Protein AF-K5VZT2-F1 (afdb_monomer)

Secondary structure (DSSP, 8-state):
-HHHHHHHHT-TT--EEEEEEEEEE-SSSTT-EEEEEEEEEPHHHHHH-HHHHHHHHHHHHHHHS-GGGS-SS-EEE-S----GGGGSSS--

pLDDT: mean 85.65, std 15.32, range [40.0, 97.56]

Radius of gyration: 14.14 Å; Cα contacts (8 Å, |Δi|>4): 135; chains: 1; bounding box: 35×42×30 Å

Solvent-accessible surface area (backbone atoms only — not comparable to full-atom values): 5580 Å² total; per-residue (Å²): 90,67,71,59,33,50,52,59,64,63,41,90,85,40,39,44,75,47,59,49,52,47,74,41,82,57,77,85,45,100,82,36,67,30,40,33,36,39,32,20,62,19,76,64,10,56,75,65,29,68,68,56,36,49,51,51,48,51,53,51,49,58,77,76,37,59,79,91,73,52,67,74,64,47,76,43,83,36,94,67,80,80,69,77,75,81,73,75,85,69,89,133

Structure (mmCIF, N/CA/C/O backbone):
data_AF-K5VZT2-F1
#
_entry.id   AF-K5VZT2-F1
#
loop_
_atom_site.group_PDB
_atom_site.id
_atom_site.type_symbol
_atom_site.label_atom_id
_atom_site.label_alt_id
_atom_site.label_comp_id
_atom_site.label_asym_id
_atom_site.label_entity_id
_atom_site.label_seq_id
_atom_site.pdbx_PDB_ins_code
_atom_site.Cartn_x
_atom_site.Cartn_y
_atom_site.Cartn_z
_atom_site.occupancy
_atom_site.B_iso_or_equiv
_atom_site.auth_seq_id
_atom_site.auth_comp_id
_atom_site.auth_asym_id
_atom_site.auth_atom_id
_atom_site.pdbx_PDB_model_num
ATOM 1 N N . PRO A 1 1 ? 8.652 -9.587 0.748 1.00 65.00 1 PRO A N 1
ATOM 2 C CA . PRO A 1 1 ? 7.277 -9.223 0.311 1.00 65.00 1 PRO A CA 1
ATOM 3 C C . PRO A 1 1 ? 6.274 -9.225 1.469 1.00 65.00 1 PRO A C 1
ATOM 5 O O . PRO A 1 1 ? 5.704 -8.181 1.767 1.00 65.00 1 PRO A O 1
ATOM 8 N N . SER A 1 2 ? 6.169 -10.351 2.185 1.00 81.25 2 SER A N 1
ATOM 9 C CA . SER A 1 2 ? 5.203 -10.577 3.272 1.00 81.25 2 SER A CA 1
ATOM 10 C C . SER A 1 2 ? 5.240 -9.551 4.414 1.00 81.25 2 SER A C 1
ATOM 12 O O . SER A 1 2 ? 4.193 -9.160 4.913 1.00 81.25 2 SER A O 1
ATOM 14 N N . GLU A 1 3 ? 6.418 -9.059 4.815 1.00 86.25 3 GLU A N 1
ATOM 15 C CA . GLU A 1 3 ? 6.536 -8.009 5.846 1.00 86.25 3 GLU A CA 1
ATOM 16 C C . GLU A 1 3 ? 5.803 -6.722 5.437 1.00 86.25 3 GLU A C 1
ATOM 18 O O . GLU A 1 3 ? 5.074 -6.140 6.236 1.00 86.25 3 GLU A O 1
ATOM 23 N N . LEU A 1 4 ? 5.951 -6.302 4.178 1.00 88.69 4 LEU A N 1
ATOM 24 C CA . LEU A 1 4 ? 5.333 -5.078 3.678 1.00 88.69 4 LEU A CA 1
ATOM 25 C C . LEU A 1 4 ? 3.817 -5.254 3.527 1.00 88.69 4 LEU A C 1
ATOM 27 O O . LEU A 1 4 ? 3.065 -4.383 3.945 1.00 88.69 4 LEU A O 1
ATOM 31 N N . GLU A 1 5 ? 3.365 -6.405 3.030 1.00 92.56 5 GLU A N 1
ATOM 32 C CA . GLU A 1 5 ? 1.939 -6.767 2.962 1.00 92.56 5 GLU A CA 1
ATOM 33 C C . GLU A 1 5 ? 1.286 -6.777 4.353 1.00 92.56 5 GLU A C 1
ATOM 35 O O . GLU A 1 5 ? 0.186 -6.256 4.536 1.00 92.56 5 GLU A O 1
ATOM 40 N N . ASN A 1 6 ? 1.976 -7.319 5.360 1.00 93.81 6 ASN A N 1
ATOM 41 C CA . ASN A 1 6 ? 1.505 -7.320 6.745 1.00 93.81 6 ASN A CA 1
ATOM 42 C C . ASN A 1 6 ? 1.428 -5.903 7.321 1.00 93.81 6 ASN A C 1
ATOM 44 O O . ASN A 1 6 ? 0.434 -5.560 7.955 1.00 93.81 6 ASN A O 1
ATOM 48 N N . ILE A 1 7 ? 2.438 -5.065 7.072 1.00 94.56 7 ILE A N 1
ATOM 49 C CA . ILE A 1 7 ? 2.442 -3.667 7.522 1.00 94.56 7 ILE A CA 1
ATOM 50 C C . ILE A 1 7 ? 1.286 -2.892 6.896 1.00 94.56 7 ILE A C 1
ATOM 52 O O . ILE A 1 7 ? 0.591 -2.177 7.612 1.00 94.56 7 ILE A O 1
ATOM 56 N N . LEU A 1 8 ? 1.049 -3.038 5.589 1.00 95.12 8 LEU A N 1
ATOM 57 C CA . LEU A 1 8 ? -0.052 -2.351 4.910 1.00 95.12 8 LEU A CA 1
ATOM 58 C C . LEU A 1 8 ? -1.416 -2.769 5.476 1.00 95.12 8 LEU A C 1
ATOM 60 O O . LEU A 1 8 ? -2.256 -1.907 5.728 1.00 95.12 8 LEU A O 1
ATOM 64 N N . ARG A 1 9 ? -1.616 -4.068 5.738 1.00 95.75 9 ARG A N 1
ATOM 65 C CA . ARG A 1 9 ? -2.852 -4.588 6.351 1.00 95.75 9 ARG A CA 1
ATOM 66 C C . ARG A 1 9 ? -3.026 -4.171 7.812 1.00 95.75 9 ARG A C 1
ATOM 68 O O . ARG A 1 9 ? -4.154 -4.045 8.271 1.00 95.75 9 ARG A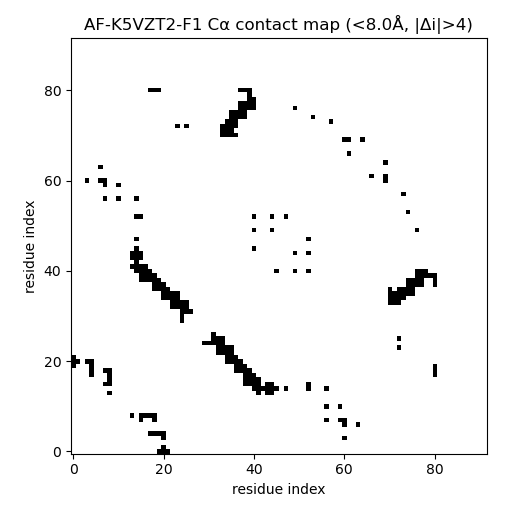 O 1
ATOM 75 N N . ALA A 1 10 ? -1.933 -3.915 8.527 1.00 96.19 10 ALA A N 1
ATOM 76 C CA . ALA A 1 10 ? -1.956 -3.441 9.909 1.00 96.19 10 ALA A CA 1
ATOM 77 C C . ALA A 1 10 ? -2.243 -1.932 10.046 1.00 96.19 10 ALA A C 1
ATOM 79 O O . ALA A 1 10 ? -2.204 -1.411 11.162 1.00 96.19 10 ALA A O 1
ATOM 80 N N . GLN A 1 11 ? -2.500 -1.207 8.949 1.00 96.38 11 GLN A N 1
ATOM 81 C CA . GLN A 1 11 ? -2.811 0.218 9.028 1.00 96.38 11 GLN A CA 1
ATOM 82 C C . GLN A 1 11 ? -4.126 0.431 9.822 1.00 96.38 11 GLN A C 1
ATOM 84 O O . GLN A 1 11 ? -5.151 -0.147 9.452 1.00 96.38 11 GLN A O 1
ATOM 89 N N . PRO A 1 12 ? -4.134 1.258 10.890 1.00 96.19 12 PRO A N 1
ATOM 90 C CA . PRO A 1 12 ? -5.256 1.319 11.840 1.00 96.19 12 PRO A CA 1
ATOM 91 C C . PRO A 1 12 ? -6.595 1.810 11.278 1.00 96.19 12 PRO A C 1
ATOM 93 O O . PRO A 1 12 ? -7.655 1.437 11.778 1.00 96.19 12 PRO A O 1
ATOM 96 N N . ASP A 1 13 ? -6.579 2.646 10.241 1.00 95.62 13 ASP A N 1
ATOM 97 C CA . ASP A 1 13 ? -7.801 3.093 9.578 1.00 95.62 13 ASP A CA 1
ATOM 98 C C . ASP A 1 13 ? -8.431 1.998 8.715 1.00 95.62 13 ASP A C 1
ATOM 100 O O . ASP A 1 13 ? -9.583 2.163 8.314 1.00 95.62 13 ASP A O 1
ATOM 104 N N . GLY A 1 14 ? -7.722 0.905 8.425 1.00 96.75 14 GLY A N 1
ATOM 105 C CA . GLY A 1 14 ? -8.207 -0.209 7.611 1.00 96.75 14 GLY A CA 1
ATOM 106 C C . GLY A 1 14 ? -8.676 0.189 6.202 1.00 96.75 14 GLY A C 1
ATOM 107 O O . GLY A 1 14 ? -9.787 -0.184 5.810 1.00 96.75 14 GLY A O 1
ATOM 108 N N . PRO A 1 15 ? -7.899 0.961 5.413 1.00 97.06 15 PRO A N 1
ATOM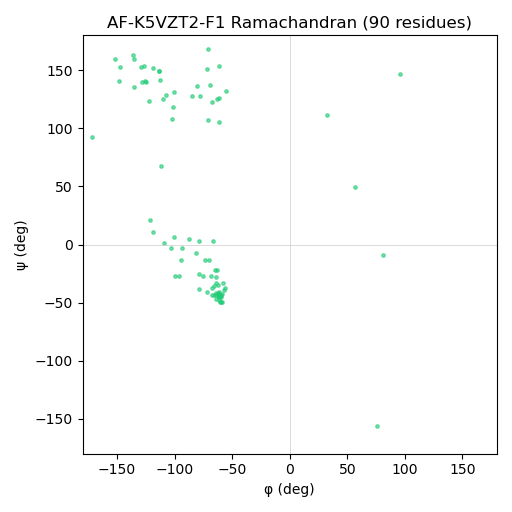 109 C CA . PRO A 1 15 ? -8.294 1.385 4.070 1.00 97.06 15 PRO A CA 1
ATOM 110 C C . PRO A 1 15 ? -8.299 0.234 3.051 1.00 97.06 15 PRO A C 1
ATOM 112 O O . PRO A 1 15 ? -8.846 0.395 1.964 1.00 97.06 15 PRO A O 1
ATOM 115 N N . ILE A 1 16 ? -7.710 -0.918 3.379 1.00 97.44 16 ILE A N 1
ATOM 116 C CA . ILE A 1 16 ? -7.569 -2.067 2.479 1.00 97.44 16 ILE A CA 1
ATOM 117 C C . ILE A 1 16 ? -8.056 -3.350 3.143 1.00 97.44 16 ILE A C 1
ATOM 119 O O . ILE A 1 16 ? -8.013 -3.470 4.366 1.00 97.44 16 ILE A O 1
ATOM 123 N N . VAL A 1 17 ? -8.506 -4.298 2.327 1.00 96.62 17 VAL A N 1
ATOM 124 C CA . VAL A 1 17 ? -8.795 -5.679 2.750 1.00 96.62 17 VAL A CA 1
ATOM 125 C C . VAL A 1 17 ? -7.662 -6.630 2.389 1.00 96.62 17 VAL A C 1
ATOM 127 O O . VAL A 1 17 ? -7.470 -7.623 3.085 1.00 96.62 17 VAL A O 1
ATOM 130 N N . ASP A 1 18 ? -6.890 -6.313 1.346 1.00 95.38 18 ASP A N 1
ATOM 131 C CA . ASP A 1 18 ? -5.766 -7.140 0.922 1.00 95.38 18 ASP A CA 1
ATOM 132 C C . ASP A 1 18 ? -4.657 -6.330 0.237 1.00 95.38 18 ASP A C 1
ATOM 134 O O . ASP A 1 18 ? -4.880 -5.209 -0.237 1.00 95.38 18 ASP A O 1
ATOM 138 N N . ALA A 1 19 ? -3.454 -6.903 0.201 1.00 94.62 19 ALA A N 1
ATOM 139 C CA . ALA A 1 19 ? -2.287 -6.350 -0.471 1.00 94.62 19 ALA A CA 1
ATOM 140 C C . ALA A 1 19 ? -1.376 -7.459 -1.012 1.00 94.62 19 ALA A C 1
ATOM 142 O O . ALA A 1 19 ? -1.093 -8.431 -0.318 1.00 94.62 19 ALA A O 1
ATOM 143 N N . CYS A 1 20 ? -0.821 -7.244 -2.203 1.00 94.19 20 CYS A N 1
ATOM 144 C CA . CYS A 1 20 ? 0.268 -8.044 -2.757 1.00 94.19 20 CYS A CA 1
ATOM 145 C C . CYS A 1 20 ? 1.444 -7.146 -3.129 1.00 94.19 20 CYS A C 1
ATOM 147 O O . CYS A 1 20 ? 1.257 -6.053 -3.668 1.00 94.19 20 CYS A O 1
ATOM 149 N N . VAL A 1 21 ? 2.666 -7.601 -2.855 1.00 92.00 21 VAL A N 1
ATOM 150 C CA . VAL A 1 21 ? 3.892 -6.867 -3.173 1.00 92.00 21 VAL A CA 1
ATOM 151 C C . VAL A 1 21 ? 4.784 -7.708 -4.070 1.00 92.00 21 VAL A C 1
ATOM 153 O O . VAL A 1 21 ? 5.222 -8.797 -3.701 1.00 92.00 21 VAL A O 1
ATOM 156 N N . GLY A 1 22 ? 5.127 -7.163 -5.233 1.00 89.44 22 GLY A N 1
ATOM 157 C CA . GLY A 1 22 ? 5.950 -7.839 -6.233 1.00 89.44 22 GLY A CA 1
ATOM 158 C C . GLY A 1 22 ? 7.021 -6.931 -6.822 1.00 89.44 22 GLY A C 1
ATOM 159 O O . GLY A 1 22 ? 6.978 -5.709 -6.680 1.00 89.44 22 GLY A O 1
ATOM 160 N N . GLY A 1 23 ? 8.011 -7.547 -7.465 1.00 89.50 23 GLY A N 1
ATOM 161 C CA . GLY A 1 23 ? 9.011 -6.831 -8.248 1.00 89.50 23 GLY A CA 1
ATOM 162 C C . GLY A 1 23 ? 8.472 -6.482 -9.636 1.00 89.50 23 GLY A C 1
ATOM 163 O O . GLY A 1 23 ? 7.889 -7.338 -10.296 1.00 89.50 23 GLY A O 1
ATOM 164 N N . VAL A 1 24 ? 8.717 -5.258 -10.093 1.00 89.06 24 VAL A N 1
ATOM 165 C CA . VAL A 1 24 ? 8.482 -4.794 -11.467 1.00 89.06 24 VAL A CA 1
ATOM 166 C C . VAL A 1 24 ? 9.769 -4.174 -12.026 1.00 89.06 24 VAL A C 1
ATOM 168 O O . VAL A 1 24 ? 10.576 -3.689 -11.232 1.00 89.06 24 VAL A O 1
ATOM 171 N N . PRO A 1 25 ? 9.992 -4.157 -13.351 1.00 90.69 25 PRO A N 1
ATOM 172 C CA . PRO A 1 25 ? 11.178 -3.530 -13.935 1.00 90.69 25 PRO A CA 1
ATOM 173 C C . PRO A 1 25 ? 11.342 -2.056 -13.522 1.00 90.69 25 PRO A C 1
ATOM 175 O O . PRO A 1 25 ? 10.386 -1.282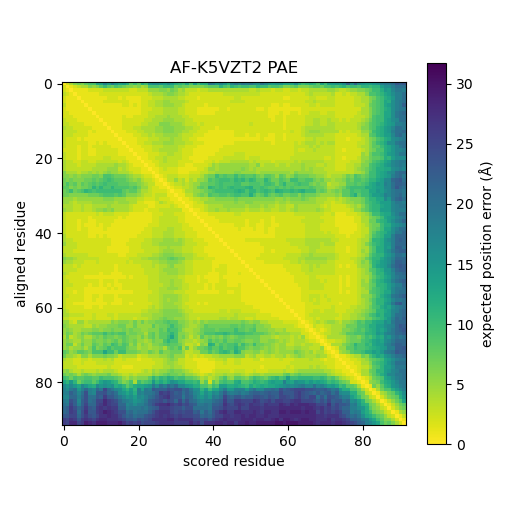 -13.577 1.00 90.69 25 PRO A O 1
ATOM 178 N N . GLY A 1 26 ? 12.548 -1.671 -13.088 1.00 83.62 26 GLY A N 1
ATOM 179 C CA . GLY A 1 26 ? 12.848 -0.339 -12.536 1.00 83.62 26 GLY A CA 1
ATOM 180 C C . GLY A 1 26 ? 13.388 0.697 -13.523 1.00 83.62 26 GLY A C 1
ATOM 181 O O . GLY A 1 26 ? 13.392 1.892 -13.224 1.00 83.62 26 GLY A O 1
ATOM 182 N N . GLY A 1 27 ? 13.794 0.255 -14.713 1.00 85.38 27 GLY A N 1
ATOM 183 C CA . GLY A 1 27 ? 14.176 1.117 -15.830 1.00 85.38 27 GLY A CA 1
ATOM 184 C C . GLY A 1 27 ? 15.597 1.689 -15.785 1.00 85.38 27 GLY A C 1
ATOM 185 O O . GLY A 1 27 ? 16.021 2.245 -16.795 1.00 85.38 27 GLY A O 1
ATOM 186 N N . ARG A 1 28 ? 16.363 1.555 -14.685 1.00 83.88 28 ARG A N 1
ATOM 187 C CA . ARG A 1 28 ? 17.780 1.985 -14.661 1.00 83.88 28 ARG A CA 1
ATOM 188 C C . ARG A 1 28 ? 18.709 0.985 -15.335 1.00 83.88 28 ARG A C 1
ATOM 190 O O . ARG A 1 28 ? 19.655 1.393 -16.000 1.00 83.88 28 ARG A O 1
ATOM 197 N N . THR A 1 29 ? 18.451 -0.306 -15.146 1.00 86.94 29 THR A N 1
ATOM 198 C CA . THR A 1 29 ? 19.165 -1.406 -15.806 1.00 86.94 29 THR A CA 1
ATOM 199 C C . THR A 1 29 ? 18.162 -2.447 -16.294 1.00 86.94 29 THR A C 1
ATOM 201 O O . THR A 1 29 ? 17.021 -2.487 -15.827 1.00 86.94 29 THR A O 1
ATOM 204 N N . SER A 1 30 ? 18.567 -3.285 -17.252 1.00 83.50 30 SER A N 1
ATOM 205 C CA . SER A 1 30 ? 17.705 -4.323 -17.842 1.00 83.50 30 SER A CA 1
ATOM 206 C C . SER A 1 30 ? 17.244 -5.384 -16.838 1.00 83.50 30 SER A C 1
ATOM 208 O O . SER A 1 30 ? 16.249 -6.059 -17.072 1.00 83.50 30 SER A O 1
ATOM 210 N N . ASP A 1 31 ? 17.974 -5.533 -15.737 1.00 86.19 31 ASP A N 1
ATOM 211 C CA . ASP A 1 31 ? 17.751 -6.491 -14.658 1.00 86.19 31 ASP A CA 1
ATOM 212 C C . ASP A 1 31 ? 17.256 -5.836 -13.350 1.00 86.19 31 ASP A C 1
ATOM 214 O O . ASP A 1 31 ? 17.034 -6.537 -12.361 1.00 86.19 31 ASP A O 1
ATOM 218 N N . GLU A 1 32 ? 17.048 -4.509 -13.309 1.00 87.62 32 GLU A N 1
ATOM 219 C CA . GLU A 1 32 ? 16.550 -3.834 -12.103 1.00 87.62 32 GLU A CA 1
ATOM 220 C C . GLU A 1 32 ? 15.105 -4.251 -11.813 1.00 87.62 32 GLU A C 1
ATOM 222 O O . GLU A 1 32 ? 14.197 -3.976 -12.597 1.00 87.62 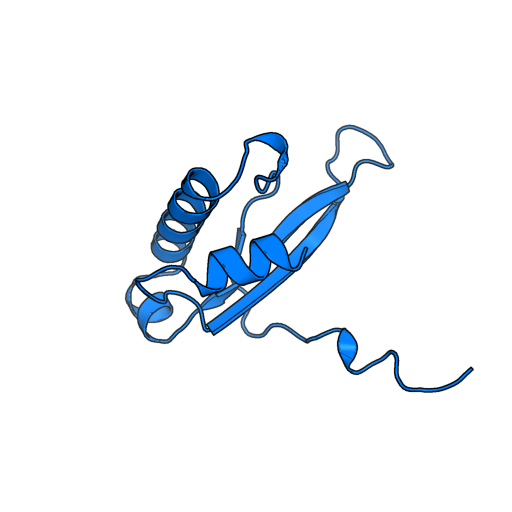32 GLU A O 1
ATOM 227 N N . MET A 1 33 ? 14.874 -4.795 -10.618 1.00 87.38 33 MET A N 1
ATOM 228 C CA . MET A 1 33 ? 13.539 -5.032 -10.074 1.00 87.38 33 MET A CA 1
ATOM 229 C C . MET A 1 33 ? 13.274 -4.083 -8.903 1.00 87.38 33 MET A C 1
ATOM 231 O O . MET A 1 33 ? 14.029 -4.040 -7.931 1.00 87.38 33 MET A O 1
ATOM 235 N N . ILE A 1 34 ? 12.177 -3.331 -8.973 1.00 87.56 34 ILE A N 1
ATOM 236 C CA . ILE A 1 34 ? 11.697 -2.440 -7.912 1.00 87.56 34 ILE A CA 1
ATOM 237 C C . ILE A 1 34 ? 10.371 -2.938 -7.346 1.00 87.56 34 ILE A C 1
ATOM 239 O O . ILE A 1 34 ? 9.576 -3.557 -8.042 1.00 87.56 34 ILE A O 1
ATOM 243 N N .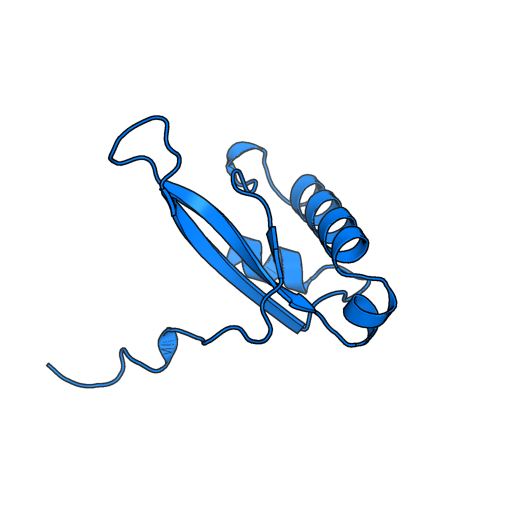 SER A 1 35 ? 10.115 -2.671 -6.069 1.00 88.94 35 SER A N 1
ATOM 244 C CA . SER A 1 35 ? 8.895 -3.121 -5.401 1.00 88.94 35 SER A CA 1
ATOM 245 C C . SER A 1 35 ? 7.681 -2.250 -5.749 1.00 88.94 35 SER A C 1
ATOM 247 O O . SER A 1 35 ? 7.722 -1.025 -5.565 1.00 88.94 35 SER A O 1
ATOM 249 N N . ARG A 1 36 ? 6.600 -2.915 -6.184 1.00 92.38 36 ARG A N 1
ATOM 250 C CA . ARG A 1 36 ? 5.235 -2.390 -6.344 1.00 92.38 36 ARG A CA 1
ATOM 251 C C . ARG A 1 36 ? 4.297 -3.054 -5.349 1.00 92.38 36 ARG A C 1
ATOM 253 O O . ARG A 1 36 ? 4.413 -4.257 -5.125 1.00 92.38 36 ARG A O 1
ATOM 260 N N . ALA A 1 37 ? 3.366 -2.285 -4.792 1.00 93.69 37 ALA A N 1
ATOM 261 C CA . ALA A 1 37 ? 2.237 -2.827 -4.045 1.00 93.69 37 ALA A CA 1
ATOM 262 C C . ALA A 1 37 ? 0.942 -2.689 -4.851 1.00 93.69 37 ALA A C 1
ATOM 264 O O . ALA A 1 37 ? 0.606 -1.588 -5.284 1.00 93.69 37 ALA A O 1
ATOM 265 N N . TRP A 1 38 ? 0.204 -3.785 -4.988 1.00 95.31 38 TRP A N 1
ATOM 266 C CA . TRP A 1 38 ? -1.189 -3.794 -5.426 1.00 95.31 38 TRP A CA 1
ATOM 267 C C . TRP A 1 38 ? -2.077 -3.953 -4.202 1.00 95.31 38 TRP A C 1
ATOM 269 O O . TRP A 1 38 ? -1.810 -4.809 -3.358 1.00 95.31 38 TRP A O 1
ATOM 279 N N . VAL A 1 39 ? -3.103 -3.116 -4.078 1.00 96.00 39 VAL A N 1
ATOM 280 C CA . VAL A 1 39 ? -3.973 -3.083 -2.899 1.00 96.00 39 VAL A CA 1
ATOM 281 C C . VAL A 1 39 ? -5.441 -3.168 -3.289 1.00 96.00 39 VAL A C 1
ATOM 283 O O . VAL A 1 39 ? -5.874 -2.518 -4.238 1.00 96.00 39 VAL A O 1
ATOM 286 N N . VAL A 1 40 ? -6.214 -3.927 -2.514 1.00 96.56 40 VAL A N 1
ATOM 287 C CA . VAL A 1 40 ? -7.673 -4.003 -2.647 1.00 96.56 40 VAL A CA 1
ATOM 288 C C . VAL A 1 40 ? -8.293 -3.139 -1.564 1.00 96.56 40 VAL A C 1
ATOM 290 O O . VAL A 1 40 ? -8.104 -3.391 -0.371 1.00 96.56 40 VAL A O 1
ATOM 293 N N . LEU A 1 41 ? -9.033 -2.108 -1.965 1.00 97.31 41 LEU A N 1
ATOM 294 C CA . LEU A 1 41 ? -9.655 -1.185 -1.020 1.00 97.31 41 LEU A CA 1
ATOM 295 C C . LEU A 1 41 ? -10.787 -1.864 -0.242 1.00 97.31 41 LEU A C 1
ATOM 297 O O . LEU A 1 41 ? -11.639 -2.543 -0.818 1.00 97.31 41 LEU A O 1
ATOM 301 N N . SER A 1 42 ? -10.843 -1.601 1.063 1.00 97.56 42 SER A N 1
ATOM 302 C CA . SER A 1 42 ? -12.025 -1.900 1.873 1.00 97.56 42 SER A CA 1
ATOM 303 C C . SER A 1 42 ? -13.169 -0.956 1.516 1.00 97.56 42 SER A C 1
ATOM 305 O O . SER A 1 42 ? -12.952 0.086 0.897 1.00 97.56 42 SER A O 1
ATOM 307 N N . ASP A 1 43 ? -14.388 -1.234 1.974 1.00 97.06 43 ASP A N 1
ATOM 308 C CA . ASP A 1 43 ? -15.500 -0.291 1.791 1.00 97.06 43 ASP A CA 1
ATOM 309 C C . ASP A 1 43 ? -15.203 1.082 2.411 1.00 97.06 43 ASP A C 1
ATOM 311 O O . ASP A 1 43 ? -15.608 2.118 1.881 1.00 97.06 43 ASP A O 1
ATOM 315 N N . LYS A 1 44 ? -14.455 1.110 3.523 1.00 96.44 44 LYS A N 1
ATOM 316 C CA . LYS A 1 44 ? -13.991 2.357 4.141 1.00 96.44 44 LYS A CA 1
ATOM 317 C C . LYS A 1 44 ? -12.975 3.069 3.244 1.00 96.44 44 LYS A C 1
ATOM 319 O O . LYS A 1 44 ? -13.103 4.275 3.053 1.00 96.44 44 LYS A O 1
ATOM 324 N N . GLY A 1 45 ? -12.025 2.337 2.661 1.00 96.62 45 GLY A N 1
ATOM 325 C CA . GLY A 1 45 ? -11.077 2.875 1.683 1.00 96.62 45 GLY A CA 1
ATOM 326 C C . GLY A 1 45 ? -11.759 3.414 0.427 1.00 96.62 45 GLY A C 1
ATOM 327 O O . GLY A 1 45 ? -11.471 4.531 0.012 1.00 96.62 45 GLY A O 1
ATOM 328 N N . LYS A 1 46 ? -12.733 2.681 -0.126 1.00 96.69 46 LYS A N 1
ATOM 329 C CA . LYS A 1 46 ? -13.530 3.106 -1.288 1.00 96.69 46 LYS A CA 1
ATOM 330 C C . LYS A 1 46 ? -14.287 4.406 -1.011 1.00 96.69 46 LYS A C 1
ATOM 332 O O . LYS A 1 46 ? -14.232 5.316 -1.828 1.00 96.69 46 LYS A O 1
ATOM 337 N N . ARG A 1 47 ? -14.929 4.529 0.161 1.00 97.19 47 ARG A N 1
ATOM 338 C CA . ARG A 1 47 ? -15.599 5.776 0.584 1.00 97.19 47 ARG A CA 1
ATOM 339 C C . ARG A 1 47 ? -14.629 6.943 0.776 1.00 97.19 47 ARG A C 1
ATOM 341 O O . ARG A 1 47 ? -15.017 8.080 0.538 1.00 97.19 47 ARG A O 1
ATOM 348 N N . LYS A 1 48 ? -13.399 6.671 1.223 1.00 94.56 48 LYS A N 1
ATOM 349 C CA . LYS A 1 48 ? -12.349 7.687 1.395 1.00 94.56 48 LYS A CA 1
ATOM 350 C C . LYS A 1 48 ? -11.739 8.132 0.057 1.00 94.56 48 LYS A C 1
ATOM 352 O O . LYS A 1 48 ? -11.269 9.258 -0.050 1.00 94.56 48 LYS A O 1
ATOM 357 N N . GLY A 1 49 ? -11.777 7.259 -0.947 1.00 96.62 49 GLY A N 1
ATOM 358 C CA . GLY A 1 49 ? -11.172 7.464 -2.259 1.00 96.62 49 GLY A CA 1
ATOM 359 C C . GLY A 1 49 ? -9.783 6.830 -2.366 1.00 96.62 49 GLY A C 1
ATOM 360 O O . GLY A 1 49 ? -9.026 6.759 -1.396 1.00 96.62 49 GLY A O 1
ATOM 361 N N . ALA A 1 50 ? -9.451 6.360 -3.571 1.00 94.56 50 ALA A N 1
ATOM 362 C CA . ALA A 1 50 ? -8.218 5.625 -3.853 1.00 94.56 50 ALA A CA 1
ATOM 363 C C . ALA A 1 50 ? -6.944 6.433 -3.561 1.00 94.56 50 ALA A C 1
ATOM 365 O O . ALA A 1 50 ? -6.016 5.919 -2.942 1.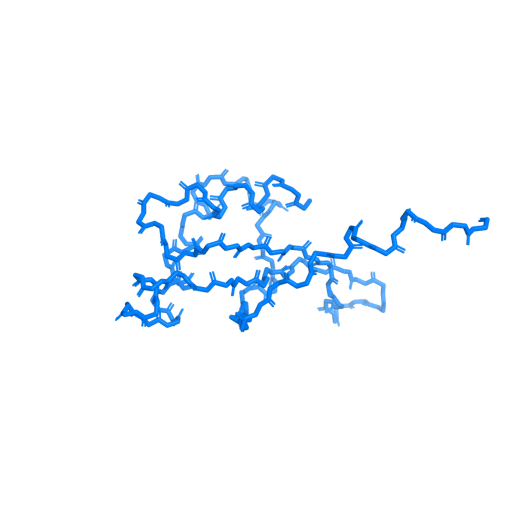00 94.56 50 ALA A O 1
ATOM 366 N N . GLU A 1 51 ? -6.908 7.699 -3.975 1.00 96.00 51 GLU A N 1
ATOM 367 C CA . GLU A 1 51 ? -5.751 8.578 -3.779 1.00 96.00 51 GLU A CA 1
ATOM 368 C C . GLU A 1 51 ? -5.437 8.771 -2.292 1.00 96.00 51 GLU A C 1
ATOM 370 O O . GLU A 1 51 ? -4.319 8.532 -1.838 1.00 96.00 51 GLU A O 1
ATOM 375 N N . GLU A 1 52 ? -6.458 9.108 -1.511 1.00 96.62 52 GLU A N 1
ATOM 376 C CA . GLU A 1 52 ? -6.327 9.321 -0.075 1.00 96.62 52 GLU A CA 1
ATOM 377 C C . GLU A 1 52 ? -5.966 8.018 0.663 1.00 96.62 52 GLU A C 1
ATOM 379 O O . GLU A 1 52 ? -5.165 8.028 1.601 1.00 96.62 52 GLU A O 1
ATOM 384 N N . ALA A 1 53 ? -6.490 6.870 0.219 1.00 96.06 53 ALA A N 1
ATOM 385 C CA . ALA A 1 53 ? -6.074 5.567 0.734 1.00 96.06 53 ALA A CA 1
ATOM 386 C C . ALA A 1 53 ? -4.578 5.304 0.475 1.00 96.06 53 ALA A C 1
ATOM 388 O O . ALA A 1 53 ? -3.861 4.883 1.386 1.00 96.06 53 ALA A O 1
ATOM 389 N N . ILE A 1 54 ? -4.082 5.606 -0.729 1.00 95.31 54 ILE A N 1
ATOM 390 C CA . ILE A 1 54 ? -2.665 5.461 -1.091 1.00 95.31 54 ILE A CA 1
ATOM 391 C C . ILE A 1 54 ? -1.774 6.395 -0.261 1.00 95.31 54 ILE A C 1
ATOM 393 O O . ILE A 1 54 ? -0.715 5.966 0.201 1.00 95.31 54 ILE A O 1
ATOM 397 N N . ILE A 1 55 ? -2.188 7.644 -0.030 1.00 95.31 55 ILE A N 1
ATOM 398 C CA . ILE A 1 55 ? -1.438 8.606 0.796 1.00 95.31 55 ILE A CA 1
ATOM 399 C C . ILE A 1 55 ? -1.263 8.068 2.218 1.00 95.31 55 ILE A C 1
ATOM 401 O O . ILE A 1 55 ? -0.142 8.022 2.735 1.00 95.31 55 ILE A O 1
ATOM 405 N N . VAL A 1 56 ? -2.355 7.604 2.830 1.00 95.69 56 VAL A N 1
ATOM 406 C CA . VAL A 1 56 ? -2.358 7.045 4.189 1.00 95.69 56 VAL A CA 1
ATOM 407 C C . VAL A 1 56 ? -1.466 5.810 4.281 1.00 95.69 56 VAL A C 1
ATOM 409 O O . VAL A 1 56 ? -0.629 5.716 5.180 1.00 95.69 56 VAL A O 1
ATOM 412 N N . LEU A 1 57 ? -1.603 4.876 3.336 1.00 95.38 57 LEU A N 1
ATOM 413 C CA . LEU A 1 57 ? -0.782 3.665 3.275 1.00 95.38 57 LEU A CA 1
ATOM 414 C C . LEU A 1 57 ? 0.698 3.995 3.072 1.00 95.38 57 LEU A C 1
ATOM 416 O O . LEU A 1 57 ? 1.562 3.408 3.722 1.00 95.38 57 LEU A O 1
ATOM 420 N N . GLY A 1 58 ? 1.003 4.961 2.206 1.00 93.62 58 GLY A N 1
ATOM 421 C CA . GLY A 1 58 ? 2.363 5.418 1.952 1.00 93.62 58 GLY A CA 1
ATOM 422 C C . GLY A 1 58 ? 3.004 6.058 3.180 1.00 93.62 58 GLY A C 1
ATOM 423 O O . GLY A 1 58 ? 4.162 5.766 3.486 1.00 93.62 58 GLY A O 1
ATOM 424 N N . ALA A 1 59 ? 2.267 6.898 3.909 1.00 94.44 59 ALA A N 1
ATOM 425 C CA . ALA A 1 59 ? 2.728 7.489 5.164 1.00 94.44 59 ALA A CA 1
ATOM 426 C C . ALA A 1 59 ? 2.953 6.414 6.239 1.00 94.44 59 ALA A C 1
ATOM 428 O O . ALA A 1 59 ? 4.016 6.366 6.860 1.00 94.44 59 ALA A O 1
ATOM 429 N N . TRP A 1 60 ? 1.995 5.499 6.397 1.00 95.25 60 TRP A N 1
ATOM 430 C CA . TRP A 1 60 ? 2.085 4.385 7.336 1.00 95.25 60 TRP A CA 1
ATOM 431 C C . TRP A 1 60 ? 3.291 3.483 7.057 1.00 95.25 60 TRP A C 1
ATOM 433 O O . TRP A 1 60 ? 4.099 3.231 7.952 1.00 95.25 60 TRP A O 1
ATOM 443 N N . ALA A 1 61 ? 3.472 3.055 5.806 1.00 92.31 61 ALA A N 1
ATOM 444 C CA . ALA A 1 61 ? 4.600 2.223 5.405 1.00 92.31 61 ALA A CA 1
ATOM 445 C C . ALA A 1 61 ? 5.940 2.937 5.636 1.00 92.31 61 ALA A C 1
ATOM 447 O O . ALA A 1 61 ? 6.881 2.327 6.136 1.00 92.31 61 ALA A O 1
ATOM 448 N N . LYS A 1 62 ? 6.039 4.240 5.334 1.00 90.88 62 LYS A N 1
ATOM 449 C CA . LYS A 1 62 ? 7.260 5.028 5.581 1.00 90.88 62 LYS A CA 1
ATOM 450 C C . LYS A 1 62 ? 7.627 5.107 7.064 1.00 90.88 62 LYS A C 1
ATOM 452 O O . LYS A 1 62 ? 8.822 5.114 7.358 1.00 90.88 62 LYS A O 1
ATOM 457 N N . ASN A 1 63 ? 6.638 5.164 7.955 1.00 92.75 63 ASN A N 1
ATOM 458 C CA . ASN A 1 63 ? 6.848 5.242 9.403 1.00 92.75 63 ASN A CA 1
ATOM 459 C C . ASN A 1 63 ? 7.204 3.888 10.034 1.00 92.75 63 ASN A C 1
ATOM 461 O O . ASN A 1 63 ? 7.868 3.860 11.063 1.00 92.75 63 ASN A O 1
ATOM 465 N N . ASN A 1 64 ? 6.798 2.781 9.408 1.00 91.81 64 ASN A N 1
ATOM 466 C CA . ASN A 1 64 ? 7.007 1.428 9.933 1.00 91.81 64 ASN A CA 1
ATOM 467 C C . ASN A 1 64 ? 8.145 0.658 9.236 1.00 91.81 64 ASN A C 1
ATOM 469 O O . ASN A 1 64 ? 8.455 -0.464 9.626 1.00 91.81 64 ASN A O 1
ATOM 473 N N . LEU A 1 65 ? 8.783 1.237 8.211 1.00 86.88 65 LEU A N 1
ATOM 474 C CA . LEU A 1 65 ? 9.868 0.603 7.456 1.00 86.88 65 LEU A CA 1
ATOM 475 C C . LEU A 1 65 ? 11.130 1.463 7.415 1.00 86.88 65 LEU A C 1
ATOM 477 O O . LEU A 1 65 ? 11.084 2.675 7.176 1.00 86.88 65 LEU A O 1
ATOM 481 N N . SER A 1 66 ? 12.280 0.794 7.527 1.00 83.25 66 SER A N 1
ATOM 482 C CA . SER A 1 66 ? 13.575 1.397 7.213 1.00 83.25 66 SER A CA 1
ATOM 483 C C . SER A 1 66 ? 13.630 1.826 5.744 1.00 83.25 66 SER A C 1
ATOM 485 O O . SER A 1 66 ? 12.934 1.275 4.888 1.00 83.25 66 SER A O 1
ATOM 487 N N . TRP A 1 67 ? 14.460 2.824 5.427 1.00 77.38 67 TRP A N 1
ATOM 488 C CA . TRP A 1 67 ? 14.424 3.461 4.108 1.00 77.38 67 TRP A CA 1
ATOM 489 C C . TRP A 1 67 ? 14.639 2.475 2.947 1.00 77.38 67 TRP A C 1
ATOM 491 O O . TRP A 1 67 ? 13.931 2.564 1.946 1.00 77.38 67 TRP A O 1
ATOM 501 N N . TYR A 1 68 ? 15.548 1.505 3.110 1.00 77.75 68 TYR A N 1
ATOM 502 C CA . TYR A 1 68 ? 15.878 0.493 2.101 1.00 77.75 68 TYR A CA 1
ATOM 503 C C . TYR A 1 68 ? 14.714 -0.462 1.788 1.00 77.75 68 TYR A C 1
ATOM 505 O O . TYR A 1 68 ? 14.702 -1.076 0.726 1.00 77.75 68 TYR A O 1
ATOM 513 N N . LYS A 1 69 ? 13.738 -0.600 2.699 1.00 77.56 69 LYS A N 1
ATOM 514 C CA . LYS A 1 69 ? 12.579 -1.496 2.548 1.00 77.56 69 LYS A CA 1
ATOM 515 C C . LYS A 1 69 ? 11.350 -0.810 1.940 1.00 77.56 69 LYS A C 1
ATOM 517 O O . LYS A 1 69 ? 10.320 -1.454 1.751 1.00 77.56 69 LYS A O 1
ATOM 522 N N . ARG A 1 70 ? 11.416 0.495 1.665 1.00 82.69 70 ARG A N 1
ATOM 523 C CA . ARG A 1 70 ? 10.271 1.264 1.157 1.00 82.69 70 ARG A CA 1
ATOM 524 C C . ARG A 1 70 ? 9.948 0.907 -0.294 1.00 82.69 70 ARG A C 1
ATOM 526 O O . ARG A 1 70 ? 10.831 0.578 -1.084 1.00 82.69 70 ARG A O 1
ATOM 533 N N . LEU A 1 71 ? 8.671 1.039 -0.651 1.00 79.50 71 LEU A N 1
ATOM 534 C CA . LEU A 1 71 ? 8.213 0.922 -2.035 1.00 79.50 71 LEU A CA 1
ATOM 535 C C . LEU A 1 71 ? 8.867 1.999 -2.898 1.00 79.50 71 LEU A C 1
ATOM 537 O O . LEU A 1 71 ? 8.770 3.189 -2.589 1.00 79.50 71 LEU A O 1
ATOM 541 N N . ARG A 1 72 ? 9.510 1.577 -3.990 1.00 80.19 72 ARG A N 1
ATOM 542 C CA . ARG A 1 72 ? 10.105 2.503 -4.966 1.00 80.19 72 ARG A CA 1
ATOM 543 C C . ARG A 1 72 ? 9.190 2.773 -6.151 1.00 80.19 72 ARG A C 1
ATOM 545 O O . ARG A 1 72 ? 9.288 3.848 -6.727 1.00 80.19 72 ARG A O 1
ATOM 552 N N . SER A 1 73 ? 8.298 1.841 -6.491 1.00 83.62 73 SER A N 1
ATOM 553 C CA . SER A 1 73 ? 7.377 2.001 -7.620 1.00 83.62 73 SER A CA 1
ATOM 554 C C . SER A 1 73 ? 5.960 2.425 -7.213 1.00 83.62 73 SER A C 1
ATOM 556 O O . SER A 1 73 ? 5.074 2.427 -8.064 1.00 83.62 73 SER A O 1
ATOM 558 N N . GLY A 1 74 ? 5.724 2.730 -5.934 1.00 88.31 74 GLY A N 1
ATOM 559 C CA . GLY A 1 74 ? 4.424 3.179 -5.434 1.00 88.31 74 GLY A CA 1
ATOM 560 C C . GLY A 1 74 ? 3.366 2.078 -5.291 1.00 88.31 74 GLY A C 1
ATOM 561 O O . GLY A 1 74 ? 3.690 0.899 -5.114 1.00 88.31 74 GLY A O 1
ATOM 562 N N . PHE A 1 75 ? 2.106 2.513 -5.326 1.00 92.81 75 PHE A N 1
ATOM 563 C CA . PHE A 1 75 ? 0.908 1.706 -5.108 1.00 92.81 75 PHE A CA 1
ATOM 564 C C . PHE A 1 75 ? 0.014 1.709 -6.345 1.00 92.81 75 PHE A C 1
ATOM 566 O O . PHE A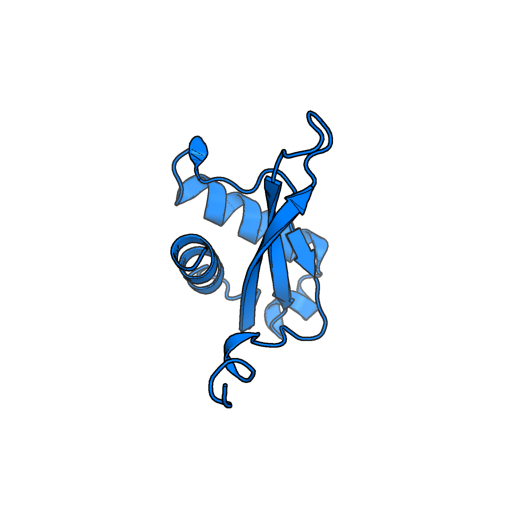 1 75 ? -0.031 2.695 -7.079 1.00 92.81 75 PHE A O 1
ATOM 573 N N . GLU A 1 76 ? -0.748 0.638 -6.510 1.00 93.56 76 GLU A N 1
ATOM 574 C CA . GLU A 1 76 ? -1.788 0.495 -7.519 1.00 93.56 76 GLU A CA 1
ATOM 575 C C . GLU A 1 76 ? -3.032 -0.115 -6.869 1.00 93.56 76 GLU A C 1
ATOM 577 O O . GLU A 1 76 ? -2.920 -1.044 -6.067 1.00 93.56 76 GLU A O 1
ATOM 582 N N . VAL A 1 77 ? -4.214 0.423 -7.172 1.00 93.31 77 VAL A N 1
ATOM 583 C CA . VAL A 1 77 ? -5.474 -0.169 -6.705 1.00 93.31 77 VAL A CA 1
ATOM 584 C C . VAL A 1 77 ? -5.883 -1.263 -7.679 1.00 93.31 77 VAL A C 1
ATOM 586 O O . VAL A 1 77 ? -5.959 -1.015 -8.878 1.00 93.31 77 VAL A O 1
ATOM 589 N N . ALA A 1 78 ? -6.154 -2.450 -7.148 1.00 91.00 78 ALA A N 1
ATOM 590 C CA . ALA A 1 78 ? -6.681 -3.585 -7.890 1.00 91.00 78 ALA A CA 1
ATOM 591 C C . ALA A 1 78 ? -8.099 -3.916 -7.406 1.00 91.00 78 ALA A C 1
ATOM 593 O O . ALA A 1 78 ? -8.421 -3.721 -6.230 1.00 91.00 78 ALA A O 1
ATOM 594 N N . ASP A 1 79 ? -8.933 -4.4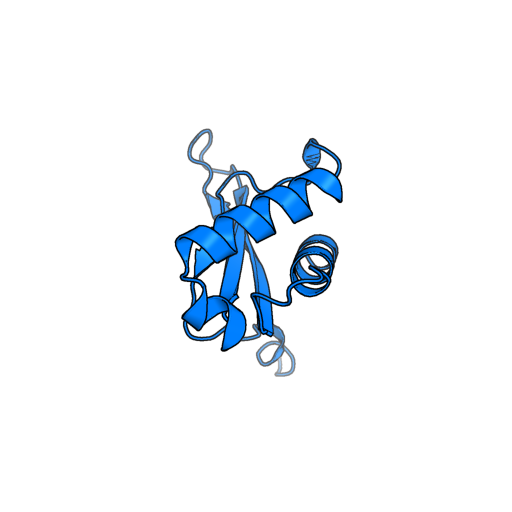38 -8.306 1.00 86.12 79 ASP A N 1
ATOM 595 C CA . ASP A 1 79 ? -10.279 -4.913 -7.962 1.00 86.12 79 ASP A CA 1
ATOM 596 C C . ASP A 1 79 ? -10.222 -6.155 -7.062 1.00 86.12 79 ASP A C 1
ATOM 598 O O . ASP A 1 79 ? -10.993 -6.283 -6.111 1.00 86.12 79 ASP A O 1
ATOM 602 N N . GLU A 1 80 ? -9.253 -7.031 -7.325 1.00 82.62 80 GLU A N 1
ATOM 603 C CA . GLU A 1 80 ? -8.940 -8.212 -6.532 1.00 82.62 80 GLU A CA 1
ATOM 604 C C . GLU A 1 80 ? -7.438 -8.512 -6.583 1.00 82.62 80 GLU A C 1
ATOM 606 O O . GLU A 1 80 ? -6.745 -8.192 -7.552 1.00 82.62 80 GLU A O 1
ATOM 611 N N . VAL A 1 81 ? -6.924 -9.149 -5.532 1.00 72.62 81 VAL A N 1
ATOM 612 C CA . VAL A 1 81 ? -5.579 -9.722 -5.527 1.00 72.62 81 VAL A CA 1
ATOM 613 C C . VAL A 1 81 ? -5.734 -11.224 -5.716 1.00 72.62 81 VAL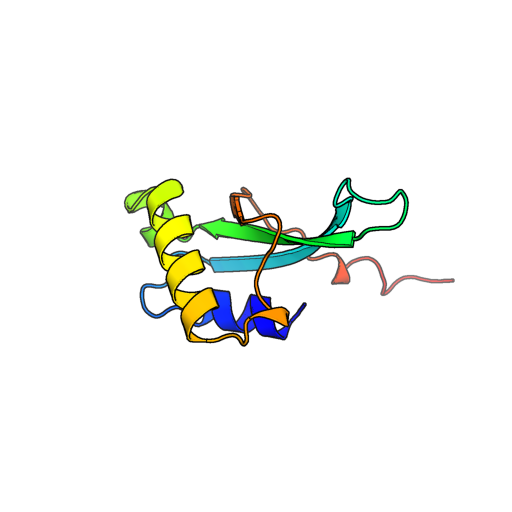 A C 1
ATOM 615 O O . VAL A 1 81 ? -6.173 -11.942 -4.820 1.00 72.62 81 VAL A O 1
ATOM 618 N N . ILE A 1 82 ? -5.367 -11.721 -6.899 1.00 66.00 82 ILE A N 1
ATOM 619 C CA . ILE A 1 82 ? -5.267 -13.162 -7.126 1.00 66.00 82 ILE A CA 1
ATOM 620 C C . ILE A 1 82 ? -4.047 -13.653 -6.351 1.00 66.00 82 ILE A C 1
ATOM 622 O O . ILE A 1 82 ? -2.899 -13.408 -6.732 1.00 66.00 82 ILE A O 1
ATOM 626 N N . SER A 1 83 ? -4.290 -14.363 -5.250 1.00 56.03 83 SER A N 1
ATOM 627 C CA . SER A 1 83 ? -3.228 -15.070 -4.544 1.00 56.03 83 SER A CA 1
ATOM 628 C C . SER A 1 83 ? -2.624 -16.121 -5.476 1.00 56.03 83 SER A C 1
ATOM 630 O O . SER A 1 83 ? -3.200 -17.182 -5.721 1.00 56.03 83 SER A O 1
ATOM 632 N N . ARG A 1 84 ? -1.421 -15.843 -5.987 1.00 52.12 84 ARG A N 1
ATOM 633 C CA . ARG A 1 84 ? -0.657 -16.761 -6.848 1.00 52.12 84 ARG A CA 1
ATOM 634 C C . ARG A 1 84 ? -0.190 -18.035 -6.120 1.00 52.12 84 ARG A C 1
ATOM 636 O O . ARG A 1 84 ? 0.474 -18.872 -6.721 1.00 52.12 84 ARG A O 1
ATOM 643 N N . TYR A 1 85 ? -0.556 -18.216 -4.850 1.00 48.75 85 TYR A N 1
ATOM 644 C CA . TYR A 1 85 ? -0.256 -19.422 -4.076 1.00 48.75 85 TYR A CA 1
ATOM 645 C C . TYR A 1 85 ? -1.225 -20.591 -4.328 1.00 48.75 85 TYR A C 1
ATOM 647 O O . TYR A 1 85 ? -0.931 -21.699 -3.893 1.00 48.75 85 TYR A O 1
ATOM 655 N N . LEU A 1 86 ? -2.323 -20.405 -5.074 1.00 44.31 86 LEU A N 1
ATOM 656 C CA . LEU A 1 86 ? -3.227 -21.508 -5.453 1.00 44.31 86 LEU A CA 1
ATOM 657 C C . LEU A 1 86 ? -2.827 -22.250 -6.745 1.00 44.31 86 LEU A C 1
ATOM 659 O O . LEU A 1 86 ? -3.546 -23.145 -7.177 1.00 44.31 86 LEU A O 1
ATOM 663 N N . SER A 1 87 ? -1.681 -21.934 -7.361 1.00 45.31 87 SER A N 1
ATOM 664 C CA . SER A 1 87 ? -1.229 -22.594 -8.605 1.00 45.31 87 SER A CA 1
ATOM 665 C C . SER A 1 87 ? 0.109 -23.333 -8.495 1.00 45.31 87 SER A C 1
ATOM 667 O O . SER A 1 87 ? 0.643 -23.746 -9.517 1.00 45.31 87 SER A O 1
ATOM 669 N N . PHE A 1 88 ? 0.650 -23.530 -7.287 1.00 45.62 88 PHE A N 1
ATOM 670 C CA . PHE A 1 88 ? 1.886 -24.309 -7.079 1.00 45.62 88 PHE A CA 1
ATOM 671 C C . PHE A 1 88 ? 1.720 -25.517 -6.141 1.00 45.62 88 PHE A C 1
ATOM 673 O O . PHE A 1 88 ? 2.695 -26.050 -5.621 1.00 45.62 88 PHE A O 1
ATOM 680 N N . SER A 1 89 ? 0.485 -25.994 -5.965 1.00 47.66 89 SER A N 1
ATOM 681 C CA . SER A 1 89 ? 0.193 -27.335 -5.446 1.00 47.66 89 SER A CA 1
ATOM 682 C C . SER A 1 89 ? -0.429 -28.184 -6.560 1.00 47.66 89 SER A C 1
ATOM 684 O O . SER A 1 89 ? -1.618 -28.492 -6.543 1.00 47.66 89 SER A O 1
ATOM 686 N N . GLY A 1 90 ? 0.366 -28.491 -7.582 1.00 43.03 90 GLY A N 1
ATOM 687 C CA . GLY A 1 90 ? -0.058 -29.288 -8.729 1.00 43.03 90 GLY A CA 1
ATOM 688 C C . GLY A 1 90 ? 1.126 -29.624 -9.627 1.00 43.03 90 GLY A C 1
ATOM 689 O O . GLY A 1 90 ? 1.480 -28.821 -10.476 1.00 43.03 90 GLY A O 1
ATOM 690 N N . SER A 1 91 ? 1.720 -30.790 -9.360 1.00 40.00 91 SER A N 1
ATOM 691 C CA . SER A 1 91 ? 2.501 -31.675 -10.241 1.00 40.00 91 SER A CA 1
ATOM 692 C C . SER A 1 91 ? 3.335 -31.047 -11.370 1.00 40.00 91 SER A C 1
ATOM 694 O O . SER A 1 91 ? 2.773 -30.608 -12.368 1.00 40.00 91 SER A O 1
ATOM 696 N N . PHE A 1 92 ? 4.668 -31.110 -11.270 1.00 40.94 92 PHE A N 1
ATOM 697 C CA . PHE A 1 92 ? 5.534 -32.151 -11.864 1.00 40.94 92 PHE A CA 1
ATOM 698 C C . PHE A 1 92 ? 6.946 -32.058 -11.271 1.00 40.94 92 PHE A C 1
ATOM 700 O O . PHE A 1 92 ? 7.399 -30.922 -11.006 1.00 40.94 92 PHE A O 1
#

Organism: Phanerochaete carnosa (strain HHB-10118-sp) (NCBI:txid650164)

Mean predicted aligned error: 6.66 Å

Foldseek 3Di:
DVVLFVQLCPQVQRQFPGKDKDWDAPPPDPPDTFIEMETEGDPSNVVVDVVVSQVSSQVSSVVVDDPVPHGPPGYDYDNDDDPPVVPPPDDD

Nearest PDB structures (foldseek):
  3gpc-assembly2_B  TM=8.422E-01  e=2.759E-04  Homo sapiens
  3gpc-assembly1_A  TM=8.637E-01  e=7.793E-04  Homo sapiens
  8g0s-assembly1_C  TM=7.580E-01  e=1.081E-02  Cryptococcus neoformans
  4oyc-assembly2_B  TM=5.947E-01  e=1.608E-01  Salmonella enterica subsp. enterica serovar Typhimurium str. LT2
  2dyj-assembly1_A  TM=4.843E-01  e=5.990E-01  Thermus thermophilus HB8

InterPro domains:
  IPR045851 AMP-binding enzyme domain superfamily [G3DSA:3.30.300.30] (1-81)

Sequence (92 aa):
PSELENILRAQPDGPIVDACVGGVPGGRTSDEMISRAWVVLSDKGKRKGAEEAIIVLGAWAKNNLSWYKRLRSGFEVADEVISRYLSFSGSF